Protein AF-A0A523XH23-F1 (afdb_monomer)

pLDDT: mean 79.71, std 14.21, range [44.44, 96.88]

Mean predicted aligned error: 10.22 Å

Sequence (113 aa):
MSKFTDFFKNAFGTETKESELYSEDDISPERKAELIGKFAQEIVDRRLSVPAILFLETVKPLSFLGSQAMIFFEPIVQSIFAFKTYKEIYLLLEKRESIEYLLQEIEKREQKL

Solvent-accessible surface area (backbone atoms only — not comparable to full-atom values): 6610 Å² total; per-residue (Å²): 137,58,69,63,58,53,45,50,48,64,76,69,46,66,95,54,92,67,89,70,72,84,52,50,84,68,50,53,73,69,55,51,52,52,52,40,51,53,51,24,47,54,35,48,78,68,71,36,50,68,66,49,49,56,48,50,66,68,47,60,85,54,96,73,36,24,67,59,53,43,65,73,42,36,77,59,48,66,72,76,42,58,78,80,48,50,58,56,52,33,37,36,48,59,36,60,68,48,44,52,49,34,49,52,49,31,52,60,52,58,77,72,110

Radius of gyration: 16.78 Å; Cα contacts (8 Å, |Δi|>4): 76; chains: 1; bounding box: 35×38×47 Å

Foldseek 3Di:
DVVVVVCCCVVVVPPDPLPQCDALVSADPVRLCVLLLQLLVLCVVVVNLVVLLVVLVVQLVDQDFLVVVCVVCVVSCVVRDDPSCSSNSSRLRNDSVSSVVSNVSNVVVNVVD

Secondary structure (DSSP, 8-state):
--HHHHHHHHHH---SS-TT--SGGGS-HHHHHHHHHHHHHHHHHTT-HHHHHHHHHHHTT-S-HHHHHHHHHHHHHHHHS-HHHHHHHHHHTTSHHHHHHHHHHHHHHHTT-

Structure (mmCIF, N/CA/C/O backbone):
data_AF-A0A523XH23-F1
#
_entry.id   AF-A0A523XH23-F1
#
loop_
_atom_site.group_PDB
_atom_site.id
_atom_site.type_symbol
_atom_site.label_atom_id
_atom_site.label_alt_id
_atom_site.label_comp_id
_atom_site.label_asym_id
_atom_site.label_entity_id
_atom_site.label_seq_id
_atom_site.pdbx_PDB_ins_code
_atom_site.Cartn_x
_atom_site.Cartn_y
_atom_site.Cartn_z
_atom_site.occupancy
_atom_site.B_iso_or_equiv
_atom_site.auth_seq_id
_atom_site.auth_comp_id
_atom_site.auth_asym_id
_atom_site.auth_atom_id
_atom_site.pdbx_PDB_model_num
ATOM 1 N N . MET A 1 1 ? 19.680 -28.671 -35.695 1.00 54.34 1 MET A N 1
ATOM 2 C CA . MET A 1 1 ? 19.769 -28.230 -34.285 1.00 54.34 1 MET A CA 1
ATOM 3 C C . MET A 1 1 ? 19.186 -26.817 -34.071 1.00 54.34 1 MET A C 1
ATOM 5 O O . MET A 1 1 ? 19.683 -26.110 -33.217 1.00 54.34 1 MET A O 1
ATOM 9 N N . SER A 1 2 ? 18.126 -26.398 -34.794 1.00 62.09 2 SER A N 1
ATOM 10 C CA . SER A 1 2 ? 17.528 -25.041 -34.648 1.00 62.09 2 SER A CA 1
ATOM 11 C C . SER A 1 2 ? 16.272 -25.008 -33.770 1.00 62.09 2 SER A C 1
ATOM 13 O O . SER A 1 2 ? 16.028 -24.041 -33.064 1.00 62.09 2 SER A O 1
ATOM 15 N N . LYS A 1 3 ? 15.493 -26.101 -33.739 1.00 61.47 3 LYS A N 1
ATOM 16 C CA . LYS A 1 3 ? 14.184 -26.125 -33.062 1.00 61.47 3 LYS A CA 1
ATOM 17 C C . LYS A 1 3 ? 14.256 -25.893 -31.549 1.00 61.47 3 LYS A C 1
ATOM 19 O O . LYS A 1 3 ? 13.302 -25.385 -30.980 1.00 61.47 3 LYS A O 1
ATOM 24 N N . PHE A 1 4 ? 15.362 -26.266 -30.903 1.00 67.12 4 PHE A N 1
ATOM 25 C CA . PHE A 1 4 ? 15.536 -26.103 -29.457 1.00 67.12 4 PHE A CA 1
ATOM 26 C C . PHE A 1 4 ? 15.832 -24.646 -29.080 1.00 67.12 4 PHE A C 1
ATOM 28 O O . PHE A 1 4 ? 15.224 -24.120 -28.157 1.00 67.12 4 PHE A O 1
ATOM 35 N N . THR A 1 5 ? 16.695 -23.964 -29.836 1.00 65.12 5 THR A N 1
ATOM 36 C CA . THR A 1 5 ? 16.948 -22.525 -29.672 1.00 65.12 5 THR A CA 1
ATOM 37 C C . THR A 1 5 ? 15.727 -21.688 -30.034 1.00 65.12 5 THR A C 1
ATOM 39 O O . THR A 1 5 ? 15.430 -20.740 -29.318 1.00 65.12 5 THR A O 1
ATOM 42 N N . ASP A 1 6 ? 14.971 -22.074 -31.066 1.00 61.25 6 ASP A N 1
ATOM 43 C CA . ASP A 1 6 ? 13.713 -21.404 -31.420 1.00 61.25 6 ASP A CA 1
ATOM 44 C C . ASP A 1 6 ? 12.640 -21.623 -30.343 1.00 61.25 6 ASP A C 1
ATOM 46 O O . ASP A 1 6 ? 11.911 -20.701 -29.990 1.00 61.25 6 ASP A O 1
ATOM 50 N N . PHE A 1 7 ? 12.572 -22.821 -29.754 1.00 66.25 7 PHE A N 1
ATOM 51 C CA . PHE A 1 7 ? 11.684 -23.107 -28.629 1.00 66.25 7 PHE A CA 1
ATOM 52 C C . PHE A 1 7 ? 12.053 -22.286 -27.392 1.00 66.25 7 PHE A C 1
ATOM 54 O O . PHE A 1 7 ? 11.175 -21.656 -26.824 1.00 66.25 7 PHE A O 1
ATOM 61 N N . PHE A 1 8 ? 13.330 -22.218 -27.003 1.00 66.19 8 PHE A N 1
ATOM 62 C CA . PHE A 1 8 ? 13.759 -21.395 -25.865 1.00 66.19 8 PHE A CA 1
ATOM 63 C C . PHE A 1 8 ? 13.557 -19.902 -26.121 1.00 66.19 8 PHE A C 1
ATOM 65 O O . PHE A 1 8 ? 13.088 -19.192 -25.238 1.00 66.19 8 PHE A O 1
ATOM 72 N N . LYS A 1 9 ? 13.831 -19.425 -27.337 1.00 59.41 9 LYS A N 1
ATOM 73 C CA . LYS A 1 9 ? 13.587 -18.033 -27.717 1.00 59.41 9 LYS A CA 1
ATOM 74 C C . LYS A 1 9 ? 12.095 -17.687 -27.739 1.00 59.41 9 LYS A C 1
ATOM 76 O O . LYS A 1 9 ? 11.769 -16.557 -27.440 1.00 59.41 9 LYS A O 1
ATOM 81 N N . ASN A 1 10 ? 11.194 -18.627 -28.024 1.00 63.97 10 ASN A N 1
ATOM 82 C CA . ASN A 1 10 ? 9.744 -18.383 -27.976 1.00 63.97 10 ASN A CA 1
ATOM 83 C C . ASN A 1 10 ? 9.116 -18.680 -26.597 1.00 63.97 10 ASN A C 1
ATOM 85 O O . ASN A 1 10 ? 8.084 -18.111 -26.263 1.00 63.97 10 ASN A O 1
ATOM 89 N N . ALA A 1 11 ? 9.717 -19.566 -25.796 1.00 62.34 11 ALA A N 1
ATOM 90 C CA . ALA A 1 11 ? 9.245 -19.944 -24.459 1.00 62.34 11 ALA A CA 1
ATOM 91 C C . ALA A 1 11 ? 9.777 -19.019 -23.350 1.00 62.34 11 ALA A C 1
ATOM 93 O O . ALA A 1 11 ? 9.152 -18.913 -22.299 1.00 62.34 11 ALA A O 1
ATOM 94 N N . PHE A 1 12 ? 10.909 -18.346 -23.590 1.00 64.75 12 PHE A N 1
ATOM 95 C CA . PHE A 1 12 ? 11.514 -17.348 -22.697 1.00 64.75 12 PHE A CA 1
ATOM 96 C C . PHE A 1 12 ? 11.702 -15.971 -23.349 1.00 64.75 12 PHE A C 1
ATOM 98 O O . PHE A 1 12 ? 12.023 -15.015 -22.651 1.00 64.75 12 PHE A O 1
ATOM 105 N N . GLY A 1 13 ? 11.511 -15.835 -24.665 1.00 54.22 13 GLY A N 1
ATOM 106 C CA . GLY A 1 13 ? 11.402 -14.530 -25.315 1.00 54.22 13 GLY A CA 1
ATOM 107 C C . GLY A 1 13 ? 9.987 -14.022 -25.167 1.00 54.22 13 GLY A C 1
ATOM 108 O O . GLY A 1 13 ? 9.156 -14.112 -26.067 1.00 54.22 13 GLY A O 1
ATOM 109 N N . THR A 1 14 ? 9.723 -13.479 -23.993 1.00 44.44 14 THR A N 1
ATOM 110 C CA . THR A 1 14 ? 8.673 -12.501 -23.835 1.00 44.44 14 THR A CA 1
ATOM 111 C C . THR A 1 14 ? 9.046 -11.285 -24.687 1.00 44.44 14 THR A C 1
ATOM 113 O O . THR A 1 14 ? 9.919 -10.501 -24.327 1.00 44.44 14 THR A O 1
ATOM 116 N N . GLU A 1 15 ? 8.336 -11.049 -25.792 1.00 52.41 15 GLU A N 1
ATOM 117 C CA . GLU A 1 15 ? 8.135 -9.682 -26.305 1.00 52.41 15 GLU A CA 1
ATOM 118 C C . GLU A 1 15 ? 7.231 -8.896 -25.339 1.00 52.41 15 GLU A C 1
ATOM 120 O O . GLU A 1 15 ? 6.236 -8.270 -25.703 1.00 52.41 15 GLU A O 1
ATOM 125 N N . THR A 1 16 ? 7.543 -8.966 -24.053 1.00 44.94 16 THR A N 1
ATOM 126 C CA . THR A 1 16 ? 6.851 -8.227 -23.025 1.00 44.94 16 THR A CA 1
ATOM 127 C C . THR A 1 16 ? 7.777 -7.088 -22.673 1.00 44.94 16 THR A C 1
ATOM 129 O O . THR A 1 16 ? 8.946 -7.312 -22.385 1.00 44.94 16 THR A O 1
ATOM 132 N N . LYS A 1 17 ? 7.241 -5.871 -22.702 1.00 49.09 17 LYS A N 1
ATOM 133 C CA . LYS A 1 17 ? 7.774 -4.633 -22.115 1.00 49.09 17 LYS A CA 1
ATOM 134 C C . LYS A 1 17 ? 8.187 -4.801 -20.632 1.00 49.09 17 LYS A C 1
ATOM 136 O O . LYS A 1 17 ? 7.595 -4.200 -19.746 1.00 49.09 17 LYS A O 1
ATOM 141 N N . GLU A 1 18 ? 9.103 -5.708 -20.325 1.00 49.88 18 GLU A N 1
ATOM 142 C CA . GLU A 1 18 ? 9.716 -5.945 -19.013 1.00 49.88 18 GLU A CA 1
ATOM 143 C C . GLU A 1 18 ? 11.051 -5.195 -18.912 1.00 49.88 18 GLU A C 1
ATOM 145 O O . GLU A 1 18 ? 11.519 -4.909 -17.808 1.00 49.88 18 GLU A O 1
ATOM 150 N N . SER A 1 19 ? 11.624 -4.820 -20.062 1.00 50.06 19 SER A N 1
ATOM 151 C CA . SER A 1 19 ? 12.921 -4.159 -20.200 1.00 50.06 19 SER A CA 1
ATOM 152 C C . SER A 1 19 ? 12.909 -2.642 -19.989 1.00 50.06 19 SER A C 1
ATOM 154 O O . SER A 1 19 ? 13.951 -2.033 -20.169 1.00 50.06 19 SER A O 1
ATOM 156 N N . GLU A 1 20 ? 11.779 -2.014 -19.650 1.00 59.25 20 GLU A N 1
ATOM 157 C CA . GLU A 1 20 ? 11.684 -0.541 -19.543 1.00 59.25 20 GLU A CA 1
ATOM 158 C C . GLU A 1 20 ? 11.463 -0.023 -18.115 1.00 59.25 20 GLU A C 1
ATOM 160 O O . GLU A 1 20 ? 11.574 1.172 -17.891 1.00 59.25 20 GLU A O 1
ATOM 165 N N . LEU A 1 21 ? 11.178 -0.895 -17.140 1.00 68.75 21 LEU A N 1
ATOM 166 C CA . LEU A 1 21 ? 10.914 -0.473 -15.761 1.00 68.75 21 LEU A CA 1
ATOM 167 C C . LEU A 1 21 ? 12.208 -0.510 -14.934 1.00 68.75 21 LEU A C 1
ATOM 169 O O . LEU A 1 21 ? 12.655 -1.592 -14.538 1.00 68.75 21 LEU A O 1
ATOM 173 N N . TYR A 1 22 ? 12.818 0.645 -14.690 1.00 69.44 22 TYR A N 1
ATOM 174 C CA . TYR A 1 22 ? 14.071 0.799 -13.945 1.00 69.44 22 TYR A CA 1
ATOM 175 C C . TYR A 1 22 ? 13.888 1.577 -12.643 1.00 69.44 22 TYR A C 1
ATOM 177 O O . TYR A 1 22 ? 14.632 1.338 -11.692 1.00 69.44 22 TYR A O 1
ATOM 185 N N . SER A 1 23 ? 12.899 2.465 -12.579 1.00 77.38 23 SER A N 1
ATOM 186 C CA . SER A 1 23 ? 12.545 3.215 -11.381 1.00 77.38 23 SER A CA 1
ATOM 187 C C . SER A 1 23 ? 11.030 3.376 -11.242 1.00 77.38 23 SER A C 1
ATOM 189 O O . SER A 1 23 ? 10.242 3.062 -12.132 1.00 77.38 23 SER A O 1
ATOM 191 N N . GLU A 1 24 ? 10.607 3.871 -10.085 1.00 82.81 24 GLU A N 1
ATOM 192 C CA . GLU A 1 24 ? 9.212 4.226 -9.819 1.00 82.81 24 GLU A CA 1
ATOM 193 C C . GLU A 1 24 ? 8.685 5.333 -10.753 1.00 82.81 24 GLU A C 1
ATOM 195 O O . GLU A 1 24 ? 7.486 5.381 -11.033 1.00 82.81 24 GLU A O 1
ATOM 200 N N . ASP A 1 25 ? 9.571 6.174 -11.293 1.00 84.19 25 ASP A N 1
ATOM 201 C CA . ASP A 1 25 ? 9.227 7.253 -12.226 1.00 84.19 25 ASP A CA 1
ATOM 202 C C . ASP A 1 25 ? 8.739 6.717 -13.586 1.00 84.19 25 ASP A C 1
ATOM 204 O O . ASP A 1 25 ? 8.003 7.405 -14.293 1.00 84.19 25 ASP A O 1
ATOM 208 N N . ASP A 1 26 ? 9.075 5.465 -13.918 1.00 86.44 26 ASP A N 1
ATOM 209 C CA . ASP A 1 26 ? 8.631 4.786 -15.142 1.00 86.44 26 ASP A CA 1
ATOM 210 C C . ASP A 1 26 ? 7.172 4.284 -15.049 1.00 86.44 26 ASP A C 1
ATOM 212 O O . ASP A 1 26 ? 6.591 3.825 -16.036 1.00 86.44 26 ASP A O 1
ATOM 216 N N . ILE A 1 27 ? 6.556 4.354 -13.862 1.00 87.25 27 ILE A N 1
ATOM 217 C CA . ILE A 1 27 ? 5.168 3.942 -13.623 1.00 87.25 27 ILE A CA 1
ATOM 218 C C . ILE A 1 27 ? 4.253 5.161 -13.809 1.00 87.25 27 ILE A C 1
ATOM 220 O O . ILE A 1 27 ? 4.459 6.205 -13.194 1.00 87.25 27 ILE A O 1
ATOM 224 N N . SER A 1 28 ? 3.197 5.051 -14.623 1.00 90.94 28 SER A N 1
ATOM 225 C CA . SER A 1 28 ? 2.257 6.171 -14.791 1.00 90.94 28 SER A CA 1
ATOM 226 C C . SER A 1 28 ? 1.510 6.477 -13.480 1.00 90.94 28 SER A C 1
ATOM 228 O O . SER A 1 28 ? 1.212 5.543 -12.729 1.00 90.94 28 SER A O 1
ATOM 230 N N . PRO A 1 29 ? 1.145 7.740 -13.188 1.00 91.69 29 PRO A N 1
ATOM 231 C CA . PRO A 1 29 ? 0.419 8.096 -11.964 1.00 91.69 29 PRO A CA 1
ATOM 232 C C . PRO A 1 29 ? -0.865 7.283 -11.742 1.00 91.69 29 PRO A C 1
ATOM 234 O O . PRO A 1 29 ? -1.160 6.867 -10.622 1.00 91.69 29 PRO A O 1
ATOM 237 N N . GLU A 1 30 ? -1.605 6.997 -12.814 1.00 92.50 30 GLU A N 1
ATOM 238 C CA . GLU A 1 30 ? -2.829 6.192 -12.775 1.00 92.50 30 GLU A CA 1
ATOM 239 C C . GLU A 1 30 ? -2.518 4.753 -12.363 1.00 92.50 30 GLU A C 1
ATOM 241 O O . GLU A 1 30 ? -3.228 4.169 -11.543 1.00 92.50 30 GLU A O 1
ATOM 246 N N . ARG A 1 31 ? -1.421 4.193 -12.890 1.00 91.00 31 ARG A N 1
ATOM 247 C CA . ARG A 1 31 ? -0.957 2.852 -12.541 1.00 91.00 31 ARG A CA 1
ATOM 248 C C . ARG A 1 31 ? -0.467 2.789 -11.094 1.00 91.00 31 ARG A C 1
ATOM 250 O O . ARG A 1 31 ? -0.801 1.832 -10.401 1.00 91.00 31 ARG A O 1
ATOM 257 N N . LYS A 1 32 ? 0.247 3.812 -10.607 1.00 92.25 32 LYS A N 1
ATOM 258 C CA . LYS A 1 32 ? 0.649 3.920 -9.190 1.00 92.25 32 LYS A CA 1
ATOM 259 C C . LYS A 1 32 ? -0.572 3.878 -8.271 1.00 92.25 32 LYS A C 1
ATOM 261 O O . LYS A 1 32 ? -0.622 3.062 -7.352 1.00 92.25 32 LYS A O 1
ATOM 266 N N . ALA A 1 33 ? -1.577 4.706 -8.562 1.00 93.69 33 ALA A N 1
ATOM 267 C CA . ALA A 1 33 ? -2.821 4.766 -7.798 1.00 93.69 33 ALA A CA 1
ATOM 268 C C . ALA A 1 33 ? -3.600 3.441 -7.833 1.00 93.69 33 ALA A C 1
ATOM 270 O O . ALA A 1 33 ? -4.105 2.992 -6.804 1.00 93.69 33 ALA A O 1
ATOM 271 N N . GLU A 1 34 ? -3.668 2.782 -8.994 1.00 92.75 34 GLU A N 1
ATOM 272 C CA . GLU A 1 34 ? -4.300 1.466 -9.134 1.00 92.75 34 GLU A CA 1
ATOM 273 C C . GLU A 1 34 ? -3.614 0.410 -8.253 1.00 92.75 34 GLU A C 1
ATOM 275 O O . GLU A 1 34 ? -4.284 -0.324 -7.522 1.00 92.75 34 GLU A O 1
ATOM 280 N N . LEU A 1 35 ? -2.283 0.337 -8.318 1.00 91.12 35 LEU A N 1
ATOM 281 C CA . LEU A 1 35 ? -1.478 -0.640 -7.587 1.00 91.12 35 LEU A CA 1
ATOM 282 C C . LEU A 1 35 ? -1.567 -0.437 -6.076 1.00 91.12 35 LEU A C 1
ATOM 284 O O . LEU A 1 35 ? -1.864 -1.385 -5.349 1.00 91.12 35 LEU A O 1
ATOM 288 N N . ILE A 1 36 ? -1.379 0.800 -5.616 1.00 93.31 36 ILE A N 1
ATOM 289 C CA . ILE A 1 36 ? -1.476 1.158 -4.199 1.00 93.31 36 ILE A CA 1
ATOM 290 C C . ILE A 1 36 ? -2.893 0.915 -3.680 1.00 93.31 36 ILE A C 1
ATOM 292 O O . ILE A 1 36 ? -3.063 0.315 -2.621 1.00 93.31 36 ILE A O 1
ATOM 296 N N . GLY A 1 37 ? -3.918 1.296 -4.445 1.00 94.00 37 GLY A N 1
ATOM 297 C CA . GLY A 1 37 ? -5.309 1.081 -4.061 1.00 94.00 37 GLY A CA 1
ATOM 298 C C . GLY A 1 37 ? -5.666 -0.400 -3.914 1.00 94.00 37 GLY A C 1
ATOM 299 O O . GLY A 1 37 ? -6.321 -0.775 -2.941 1.00 94.00 37 GLY A O 1
ATOM 300 N N . LYS A 1 38 ? -5.218 -1.252 -4.847 1.00 91.31 38 LYS A N 1
ATOM 301 C CA . LYS A 1 38 ? -5.393 -2.712 -4.754 1.00 91.31 38 LYS A CA 1
ATOM 302 C C . LYS A 1 38 ? -4.651 -3.293 -3.557 1.00 91.31 38 LYS A C 1
ATOM 304 O O . LYS A 1 38 ? -5.205 -4.115 -2.836 1.00 91.31 38 LYS A O 1
ATOM 309 N N . PHE A 1 39 ? -3.421 -2.846 -3.330 1.00 91.06 39 PHE A N 1
ATOM 310 C CA . PHE A 1 39 ? -2.611 -3.351 -2.232 1.00 91.06 39 PHE A CA 1
ATOM 311 C C . PHE A 1 39 ? -3.198 -2.971 -0.864 1.00 91.06 39 PHE A C 1
ATOM 313 O O . PHE A 1 39 ? -3.350 -3.833 0.001 1.00 91.06 39 PHE A O 1
ATOM 320 N N . ALA A 1 40 ? -3.623 -1.717 -0.695 1.00 94.19 40 ALA A N 1
ATOM 321 C CA . ALA A 1 40 ? -4.303 -1.252 0.510 1.00 94.19 40 ALA A CA 1
ATOM 322 C C . ALA A 1 40 ? -5.602 -2.026 0.780 1.00 94.19 40 ALA A C 1
ATOM 324 O O . ALA A 1 40 ? -5.854 -2.420 1.917 1.00 94.19 40 ALA A O 1
ATOM 325 N N . GLN A 1 41 ? -6.409 -2.277 -0.258 1.00 93.25 41 GLN A N 1
ATOM 326 C CA . GLN A 1 41 ? -7.648 -3.050 -0.127 1.00 93.25 41 GLN A CA 1
ATOM 327 C C . GLN A 1 41 ? -7.386 -4.445 0.444 1.00 93.25 41 GLN A C 1
ATOM 329 O O . GLN A 1 41 ? -8.062 -4.871 1.371 1.00 93.25 41 GLN A O 1
ATOM 334 N N . GLU A 1 42 ? -6.367 -5.129 -0.061 1.00 91.19 42 GLU A N 1
ATOM 335 C CA . GLU A 1 42 ? -6.051 -6.494 0.354 1.00 91.19 42 GLU A CA 1
ATOM 336 C C . GLU A 1 42 ? -5.499 -6.579 1.774 1.00 91.19 42 GLU A C 1
ATOM 338 O O . GLU A 1 42 ? -5.794 -7.528 2.500 1.00 91.19 42 GLU A O 1
ATOM 343 N N . ILE A 1 43 ? -4.737 -5.572 2.206 1.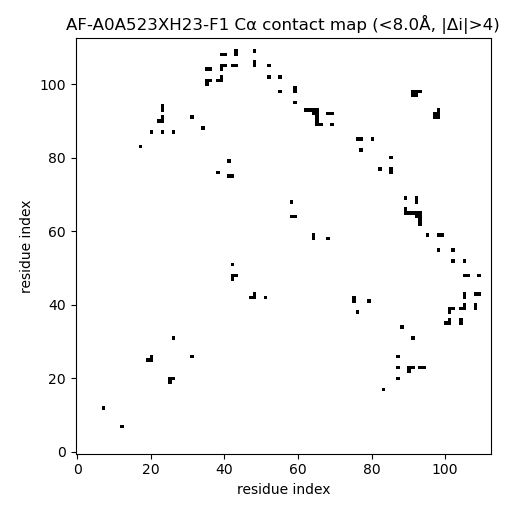00 92.81 43 ILE A N 1
ATOM 344 C CA . ILE A 1 43 ? -4.314 -5.446 3.606 1.00 92.81 43 ILE A CA 1
ATOM 345 C C . ILE A 1 43 ? -5.543 -5.343 4.521 1.00 92.81 43 ILE A C 1
ATOM 347 O O . ILE A 1 43 ? -5.623 -6.048 5.532 1.00 92.81 43 ILE A O 1
ATOM 351 N N . VAL A 1 44 ? -6.506 -4.500 4.147 1.00 94.75 44 VAL A N 1
ATOM 352 C CA . VAL A 1 44 ? -7.733 -4.252 4.915 1.00 94.75 44 VAL A CA 1
ATOM 353 C C . VAL A 1 44 ? -8.642 -5.486 4.938 1.00 94.75 44 VAL A C 1
ATOM 355 O O . VAL A 1 44 ? -9.058 -5.924 6.013 1.00 94.75 44 VAL A O 1
ATOM 358 N N . ASP A 1 45 ? -8.878 -6.120 3.787 1.00 92.75 45 ASP A N 1
ATOM 359 C CA . ASP A 1 45 ? -9.719 -7.321 3.669 1.00 92.75 45 ASP A CA 1
ATOM 360 C C . ASP A 1 45 ? -9.186 -8.487 4.511 1.00 92.75 45 ASP A C 1
ATOM 362 O O . ASP A 1 45 ? -9.952 -9.280 5.065 1.00 92.75 45 ASP A O 1
ATOM 366 N N . ARG A 1 46 ? -7.861 -8.558 4.676 1.00 91.06 46 ARG A N 1
ATOM 367 C CA . ARG A 1 46 ? -7.173 -9.570 5.491 1.00 91.06 46 ARG A CA 1
ATOM 368 C C . ARG A 1 46 ? -7.064 -9.199 6.967 1.00 91.06 46 ARG A C 1
ATOM 370 O O . ARG A 1 46 ? -6.496 -9.976 7.731 1.00 91.06 46 ARG A O 1
ATOM 377 N N . ARG A 1 47 ? -7.601 -8.045 7.383 1.00 94.00 47 ARG A N 1
ATOM 378 C CA . ARG A 1 47 ? -7.500 -7.508 8.753 1.00 94.00 47 ARG A CA 1
ATOM 379 C C . ARG A 1 47 ? -6.049 -7.295 9.203 1.00 94.00 47 ARG A C 1
ATOM 381 O O . ARG A 1 47 ? -5.715 -7.486 10.370 1.00 94.00 47 ARG A O 1
ATOM 388 N N . LEU A 1 48 ? -5.182 -6.892 8.272 1.00 94.00 48 LEU A N 1
ATOM 389 C CA . LEU A 1 48 ? -3.754 -6.652 8.505 1.00 94.00 48 LEU A CA 1
ATOM 390 C C . LEU A 1 48 ? -3.398 -5.161 8.614 1.00 94.00 48 LEU A C 1
ATOM 392 O O . LEU A 1 48 ? -2.217 -4.827 8.672 1.00 94.00 48 LEU A O 1
ATOM 396 N N . SER A 1 49 ? -4.383 -4.265 8.684 1.00 95.56 49 SER A N 1
ATOM 397 C CA . SER A 1 49 ? -4.180 -2.809 8.715 1.00 95.56 49 SER A CA 1
ATOM 398 C C . SER A 1 49 ? -3.242 -2.366 9.842 1.00 95.56 49 SER A C 1
ATOM 400 O O . SER A 1 49 ? -2.261 -1.674 9.591 1.00 95.56 49 SER A O 1
ATOM 402 N N . VAL A 1 50 ? -3.475 -2.831 11.075 1.00 95.19 50 VAL A N 1
ATOM 403 C CA . VAL A 1 50 ? -2.650 -2.479 12.248 1.00 95.19 50 VAL A CA 1
ATOM 404 C C . VAL A 1 50 ? -1.182 -2.913 12.098 1.00 95.19 50 VAL A C 1
ATOM 406 O O . VAL A 1 50 ? -0.305 -2.052 12.204 1.00 95.19 50 VAL A O 1
ATOM 409 N N . PRO A 1 51 ? -0.861 -4.201 11.846 1.00 93.81 51 PRO A N 1
ATOM 410 C CA . PRO A 1 51 ? 0.532 -4.607 11.670 1.00 93.81 51 PRO A CA 1
ATOM 411 C C . PRO A 1 51 ? 1.183 -3.987 10.424 1.00 93.81 51 PRO A C 1
ATOM 413 O O . PRO A 1 51 ? 2.374 -3.687 10.468 1.00 93.81 51 PRO A O 1
ATOM 416 N N . ALA A 1 52 ? 0.428 -3.746 9.345 1.00 93.00 52 ALA A N 1
ATOM 417 C CA . ALA A 1 52 ? 0.948 -3.087 8.150 1.00 93.00 52 ALA A CA 1
ATOM 418 C C . ALA A 1 52 ? 1.338 -1.629 8.423 1.00 93.00 52 ALA A C 1
ATOM 420 O O . ALA A 1 52 ? 2.450 -1.239 8.088 1.00 93.00 52 ALA A O 1
ATOM 421 N N . ILE A 1 53 ? 0.475 -0.841 9.074 1.00 94.31 53 ILE A N 1
ATOM 422 C CA . ILE A 1 53 ? 0.764 0.562 9.418 1.00 94.31 53 ILE A CA 1
ATOM 423 C C . ILE A 1 53 ? 1.993 0.652 10.326 1.00 94.31 53 ILE A C 1
ATOM 425 O O . ILE A 1 53 ? 2.904 1.430 10.051 1.00 94.31 53 ILE A O 1
ATOM 429 N N . LEU A 1 54 ? 2.060 -0.180 11.372 1.00 92.75 54 LEU A N 1
ATOM 430 C CA . LEU A 1 54 ? 3.204 -0.197 12.287 1.00 92.75 54 LEU A CA 1
ATOM 431 C C . LEU A 1 54 ? 4.517 -0.504 11.550 1.00 92.75 54 LEU A C 1
ATOM 433 O O . LEU A 1 54 ? 5.534 0.159 11.775 1.00 92.75 54 LEU A O 1
ATOM 437 N N . PHE A 1 55 ? 4.495 -1.502 10.663 1.00 89.81 55 PHE A N 1
ATOM 438 C CA . PHE A 1 55 ? 5.644 -1.841 9.831 1.00 89.81 55 PHE A CA 1
ATOM 439 C C . PHE A 1 55 ? 6.026 -0.678 8.907 1.00 89.81 55 PHE A C 1
ATOM 441 O O . PHE A 1 55 ? 7.183 -0.263 8.925 1.00 89.81 55 PHE A O 1
ATOM 448 N N . LEU A 1 56 ? 5.062 -0.118 8.163 1.00 89.25 56 LEU A N 1
ATOM 449 C CA . LEU A 1 56 ? 5.263 0.977 7.206 1.00 89.25 56 LEU A CA 1
ATOM 450 C C . LEU A 1 56 ? 5.851 2.234 7.865 1.00 89.25 56 LEU A C 1
ATOM 452 O O . LEU A 1 56 ? 6.805 2.799 7.334 1.00 89.25 56 LEU A O 1
ATOM 456 N N . GLU A 1 57 ? 5.374 2.626 9.048 1.00 89.06 57 GLU A N 1
ATOM 457 C CA . GLU A 1 57 ? 5.956 3.745 9.808 1.00 89.06 57 GLU A CA 1
ATOM 458 C C . GLU A 1 57 ? 7.385 3.460 10.286 1.00 89.06 57 GLU A C 1
ATOM 460 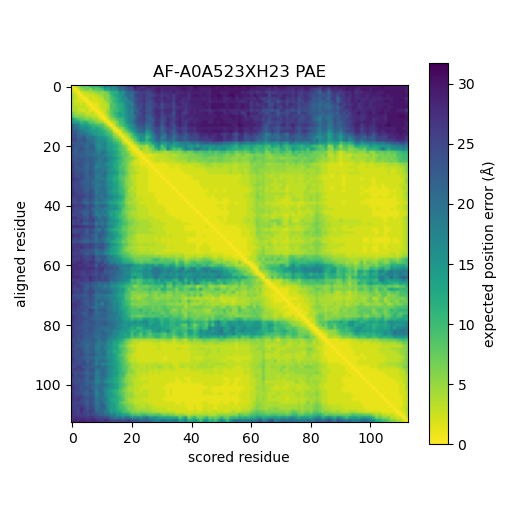O O . GLU A 1 57 ? 8.238 4.349 10.291 1.00 89.06 57 GLU A O 1
ATOM 465 N N . THR A 1 58 ? 7.682 2.205 10.639 1.00 84.44 58 THR A N 1
ATOM 466 C CA . THR A 1 58 ? 9.036 1.796 11.044 1.00 84.44 58 THR A CA 1
ATOM 467 C C . THR A 1 58 ? 10.005 1.827 9.868 1.00 84.44 58 THR A C 1
ATOM 469 O O . THR A 1 58 ? 11.174 2.178 10.037 1.00 84.44 58 THR A O 1
ATOM 472 N N . VAL A 1 59 ? 9.536 1.463 8.671 1.00 78.62 59 VAL A N 1
ATOM 473 C CA . VAL A 1 59 ? 10.387 1.420 7.484 1.00 78.62 59 VAL A CA 1
ATOM 474 C C . VAL A 1 59 ? 10.604 2.799 6.870 1.00 78.62 59 VAL A C 1
ATOM 476 O O . VAL A 1 59 ? 11.729 3.093 6.492 1.00 78.62 59 VAL A O 1
ATOM 479 N N . LYS A 1 60 ? 9.610 3.692 6.884 1.00 73.75 60 LYS A N 1
ATOM 480 C CA . LYS A 1 60 ? 9.629 5.060 6.318 1.00 73.75 60 LYS A CA 1
ATOM 481 C C . LYS A 1 60 ? 10.945 5.875 6.431 1.00 73.75 60 LYS A C 1
ATOM 483 O O . LYS A 1 60 ? 11.247 6.584 5.470 1.00 73.75 60 LYS A O 1
ATOM 488 N N . PRO A 1 61 ? 11.736 5.843 7.529 1.00 71.00 61 PRO A N 1
ATOM 489 C CA . PRO A 1 61 ? 13.004 6.580 7.628 1.00 71.00 61 PRO A CA 1
ATOM 490 C C . PRO A 1 61 ? 14.239 5.898 7.001 1.00 71.00 61 PRO A C 1
ATOM 492 O O . PRO A 1 61 ? 15.311 6.503 7.003 1.00 71.00 61 PRO A O 1
ATOM 495 N N . LEU A 1 62 ? 14.150 4.660 6.508 1.00 66.00 62 LEU A N 1
ATOM 496 C CA . LEU A 1 62 ? 15.318 3.896 6.050 1.00 66.00 62 LEU A CA 1
ATOM 497 C C . LEU A 1 62 ? 15.522 4.003 4.530 1.00 66.00 62 LEU A C 1
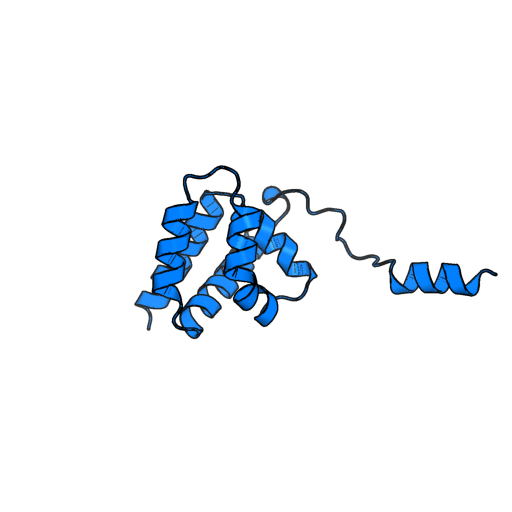ATOM 499 O O . LEU A 1 62 ? 14.578 4.038 3.752 1.00 66.00 62 LEU A O 1
ATOM 503 N N . SER A 1 63 ? 16.777 3.995 4.083 1.00 59.72 63 SER A N 1
ATOM 504 C CA . SER A 1 63 ? 17.131 4.208 2.669 1.00 59.72 63 SER A CA 1
ATOM 505 C C . SER A 1 63 ? 17.085 2.947 1.785 1.00 59.72 63 SER A C 1
ATOM 507 O O . SER A 1 63 ? 17.412 3.037 0.606 1.00 59.72 63 SER A O 1
ATOM 509 N N . PHE A 1 64 ? 16.746 1.764 2.324 1.00 63.31 64 PHE A N 1
ATOM 510 C CA . PHE A 1 64 ? 16.909 0.465 1.634 1.00 63.31 64 PHE A CA 1
ATOM 511 C C . PHE A 1 64 ? 15.679 -0.458 1.757 1.00 63.31 64 PHE A C 1
ATOM 513 O O . PHE A 1 64 ? 15.778 -1.634 2.111 1.00 63.31 64 PHE A O 1
ATOM 520 N N . LEU A 1 65 ? 14.490 0.099 1.527 1.00 65.25 65 LEU A N 1
ATOM 521 C CA . LEU A 1 65 ? 13.227 -0.506 1.966 1.00 65.25 65 LEU A CA 1
ATOM 522 C C . LEU A 1 65 ? 12.559 -1.460 0.997 1.00 65.25 65 LEU A C 1
ATOM 524 O O . LEU A 1 65 ? 11.854 -2.353 1.463 1.00 65.25 65 LEU A O 1
ATOM 528 N N . GLY A 1 66 ? 12.801 -1.323 -0.308 1.00 65.69 66 GLY A N 1
ATOM 529 C CA . GLY A 1 66 ? 12.130 -2.153 -1.309 1.00 65.69 66 GLY A CA 1
ATOM 530 C C . GLY A 1 66 ? 12.307 -3.644 -1.018 1.00 65.69 66 GLY A C 1
ATOM 531 O O . GLY A 1 66 ? 11.337 -4.391 -0.961 1.00 65.69 66 GLY A O 1
ATOM 532 N N . SER A 1 67 ? 13.535 -4.081 -0.718 1.00 71.25 67 SER A N 1
ATOM 533 C CA . SER A 1 67 ? 13.826 -5.503 -0.481 1.00 71.25 67 SER A CA 1
ATOM 534 C C . SER A 1 67 ? 13.185 -6.064 0.796 1.00 71.25 67 SER A C 1
ATOM 536 O O . SER A 1 67 ? 12.602 -7.143 0.758 1.00 71.25 67 SER A O 1
ATOM 538 N N . GLN A 1 68 ? 13.255 -5.342 1.919 1.00 76.50 68 GLN A N 1
ATOM 539 C CA . GLN A 1 68 ? 12.748 -5.828 3.210 1.00 76.50 68 GLN A CA 1
ATOM 540 C C . GLN A 1 68 ? 11.223 -5.736 3.298 1.00 76.50 68 GLN A C 1
ATOM 542 O O . GLN A 1 68 ? 10.577 -6.648 3.814 1.00 76.50 68 GLN A O 1
ATOM 547 N N . ALA A 1 69 ? 10.638 -4.667 2.749 1.00 77.62 69 ALA A N 1
ATOM 548 C CA . ALA A 1 69 ? 9.192 -4.524 2.663 1.00 77.62 69 ALA A CA 1
ATOM 549 C C . ALA A 1 69 ? 8.585 -5.595 1.753 1.00 77.62 69 ALA A C 1
ATOM 551 O O . ALA A 1 69 ? 7.570 -6.188 2.113 1.00 77.62 69 ALA A O 1
ATOM 552 N N . MET A 1 70 ? 9.235 -5.913 0.629 1.00 81.81 70 MET A N 1
ATOM 553 C CA . MET A 1 70 ? 8.752 -6.974 -0.252 1.00 81.81 70 MET A CA 1
ATOM 554 C C . MET A 1 70 ? 8.795 -8.356 0.390 1.00 81.81 70 MET A C 1
ATOM 556 O O . MET A 1 70 ? 7.850 -9.103 0.191 1.00 81.81 70 MET A O 1
ATOM 560 N N . ILE A 1 71 ? 9.813 -8.685 1.193 1.00 80.31 71 ILE A N 1
ATOM 561 C CA . ILE A 1 71 ? 9.849 -9.964 1.926 1.00 80.31 71 ILE A CA 1
ATOM 562 C C . ILE A 1 71 ? 8.701 -10.038 2.943 1.00 80.31 71 ILE A C 1
ATOM 564 O O . ILE A 1 71 ? 8.019 -11.054 3.041 1.00 80.31 71 ILE A O 1
ATOM 568 N N . PHE A 1 72 ? 8.447 -8.955 3.685 1.00 83.62 72 PHE A N 1
ATOM 569 C CA . PHE A 1 72 ? 7.353 -8.912 4.659 1.00 83.62 72 PHE A CA 1
ATOM 570 C C . PHE A 1 72 ? 5.976 -9.056 3.992 1.00 83.62 72 PHE A C 1
ATOM 572 O O . PHE A 1 72 ? 5.121 -9.805 4.464 1.00 83.62 72 PHE A O 1
ATOM 579 N N . PHE A 1 73 ? 5.768 -8.353 2.878 1.00 83.88 73 PHE A N 1
ATOM 580 C CA . PHE A 1 73 ? 4.497 -8.332 2.159 1.00 83.88 73 PHE A CA 1
ATOM 581 C C . PHE A 1 73 ? 4.367 -9.404 1.073 1.00 83.88 73 PHE A C 1
ATOM 583 O O . PHE A 1 73 ? 3.320 -9.480 0.430 1.00 83.88 73 PHE A O 1
ATOM 590 N N . GLU A 1 74 ? 5.367 -10.266 0.888 1.00 84.38 74 GLU A N 1
ATOM 591 C CA . GLU A 1 74 ? 5.379 -11.327 -0.122 1.00 84.38 74 GLU A CA 1
ATOM 592 C C . GLU A 1 74 ? 4.103 -12.190 -0.109 1.00 84.38 74 GLU A C 1
ATOM 594 O O . GLU A 1 74 ? 3.506 -12.352 -1.179 1.00 84.38 74 GLU A O 1
ATOM 599 N N . PRO A 1 75 ? 3.588 -12.657 1.053 1.00 80.06 75 PRO A N 1
ATOM 600 C CA . PRO A 1 75 ? 2.372 -13.473 1.093 1.00 80.06 75 PRO A CA 1
ATOM 601 C C . PRO A 1 75 ? 1.130 -12.724 0.604 1.00 80.06 75 PRO A C 1
ATOM 603 O O . PRO A 1 75 ? 0.204 -13.327 0.063 1.00 80.06 75 PRO A O 1
ATOM 606 N N . ILE A 1 76 ? 1.105 -11.402 0.793 1.00 78.81 76 ILE A N 1
ATOM 607 C CA . ILE A 1 76 ? 0.026 -10.544 0.317 1.00 78.81 76 ILE A CA 1
ATOM 608 C C . ILE A 1 76 ? 0.203 -10.356 -1.187 1.00 78.81 76 ILE A C 1
ATOM 610 O O . ILE A 1 76 ? -0.672 -10.758 -1.948 1.00 78.81 76 ILE A O 1
ATOM 614 N N . VAL A 1 77 ? 1.360 -9.860 -1.633 1.00 78.06 77 VAL A N 1
ATOM 615 C CA . VAL A 1 77 ? 1.618 -9.545 -3.044 1.00 78.06 77 VAL A CA 1
ATOM 616 C C . VAL A 1 77 ? 1.422 -10.765 -3.948 1.00 78.06 77 VAL A C 1
ATOM 618 O O . VAL A 1 77 ? 0.717 -10.661 -4.949 1.00 78.06 77 VAL A O 1
ATOM 621 N N . GLN A 1 78 ? 1.964 -11.933 -3.592 1.00 78.00 78 GLN A N 1
ATOM 622 C CA . GLN A 1 78 ? 1.833 -13.154 -4.402 1.00 78.00 78 GLN A C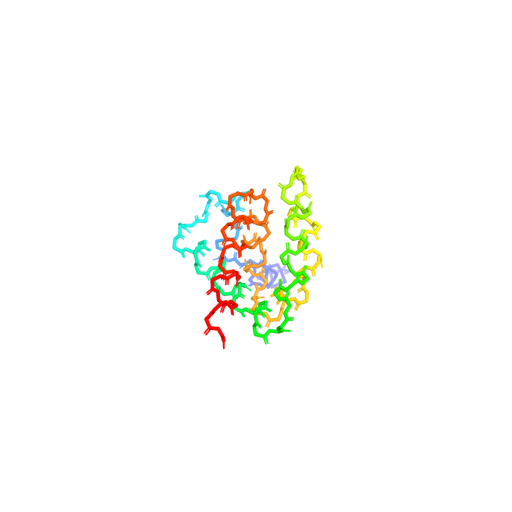A 1
ATOM 623 C C . GLN A 1 78 ? 0.400 -13.685 -4.484 1.00 78.00 78 GLN A C 1
ATOM 625 O O . GLN A 1 78 ? 0.058 -14.389 -5.431 1.00 78.00 78 GLN A O 1
ATOM 630 N N . SER A 1 79 ? -0.453 -13.347 -3.515 1.00 72.50 79 SER A N 1
ATOM 631 C CA . SER A 1 79 ? -1.850 -13.783 -3.521 1.00 72.50 79 SER A CA 1
ATOM 632 C C . SER A 1 79 ? -2.757 -12.944 -4.431 1.00 72.50 79 SER A C 1
ATOM 634 O O . SER A 1 79 ? -3.881 -13.360 -4.699 1.00 72.50 79 SER A O 1
ATOM 636 N N . ILE A 1 80 ? -2.276 -11.793 -4.922 1.00 66.62 80 ILE A N 1
ATOM 637 C CA . ILE A 1 80 ? -3.089 -10.788 -5.634 1.00 66.62 80 ILE A CA 1
ATOM 638 C C . ILE A 1 80 ? -2.487 -10.433 -6.998 1.00 66.62 80 ILE A C 1
ATOM 640 O O . ILE A 1 80 ? -3.202 -10.142 -7.957 1.00 66.62 80 ILE A O 1
ATOM 644 N N . PHE A 1 81 ? -1.158 -10.419 -7.094 1.00 66.00 81 PHE A N 1
ATOM 645 C CA . PHE A 1 81 ? -0.436 -9.854 -8.222 1.00 66.00 81 PHE A CA 1
ATOM 646 C C . PHE A 1 81 ? 0.325 -10.938 -8.989 1.00 66.00 81 PHE A C 1
ATOM 648 O O . PHE A 1 81 ? 1.112 -11.698 -8.427 1.00 66.00 81 PHE A O 1
ATOM 655 N N . ALA A 1 82 ? 0.121 -10.985 -10.309 1.00 63.06 82 ALA A N 1
ATOM 656 C CA . ALA A 1 82 ? 0.956 -11.785 -11.201 1.00 63.06 82 ALA A CA 1
ATOM 657 C C . ALA A 1 82 ? 2.422 -11.313 -11.127 1.00 63.06 82 ALA A C 1
ATOM 659 O O . ALA A 1 82 ? 2.686 -10.147 -10.832 1.00 63.06 82 ALA A O 1
ATOM 660 N N . PHE A 1 83 ? 3.371 -12.192 -11.466 1.00 59.00 83 PHE A N 1
ATOM 661 C CA . PHE A 1 83 ? 4.822 -11.958 -11.350 1.00 59.00 83 PHE A CA 1
ATOM 662 C C . PHE A 1 83 ? 5.286 -10.601 -11.920 1.00 59.00 83 PHE A C 1
ATOM 664 O O . PHE A 1 83 ? 6.152 -9.939 -11.354 1.00 59.00 83 PHE A O 1
ATOM 671 N N . LYS A 1 84 ? 4.646 -10.135 -13.001 1.00 61.56 84 LYS A N 1
ATOM 672 C CA . LYS A 1 84 ? 4.936 -8.850 -13.653 1.00 61.56 84 LYS A CA 1
ATOM 673 C C . LYS A 1 84 ? 4.644 -7.624 -12.774 1.00 61.56 84 LYS A C 1
ATOM 675 O O . LYS A 1 84 ? 5.329 -6.614 -12.887 1.00 61.56 84 LYS A O 1
ATOM 680 N N . THR A 1 85 ? 3.666 -7.714 -11.876 1.00 72.81 85 THR A N 1
ATOM 681 C CA . THR A 1 85 ? 3.270 -6.618 -10.981 1.00 72.81 85 THR A CA 1
ATOM 682 C C . THR A 1 85 ? 4.090 -6.572 -9.691 1.00 72.81 85 THR A C 1
ATOM 684 O O . THR A 1 85 ? 4.193 -5.524 -9.060 1.00 72.81 85 THR A O 1
ATOM 687 N N . TYR A 1 86 ? 4.783 -7.659 -9.348 1.00 77.44 86 TYR A N 1
ATOM 688 C CA . TYR A 1 86 ? 5.704 -7.696 -8.211 1.00 77.44 86 TYR A CA 1
ATOM 689 C C . TYR A 1 86 ? 6.811 -6.633 -8.320 1.00 77.44 86 TYR A C 1
ATOM 691 O O . TYR A 1 86 ? 7.110 -5.944 -7.347 1.00 77.44 86 TYR A O 1
ATOM 699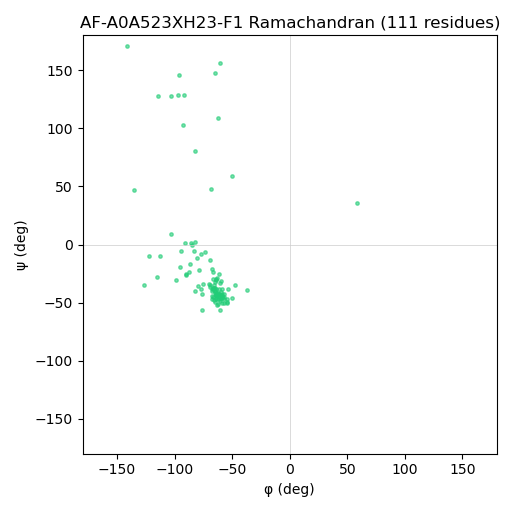 N N . LYS A 1 87 ? 7.387 -6.453 -9.520 1.00 81.69 87 LYS A N 1
ATOM 700 C CA . LYS A 1 87 ? 8.442 -5.454 -9.771 1.00 81.69 87 LYS A CA 1
ATOM 701 C C . LYS A 1 87 ? 7.927 -4.018 -9.632 1.00 81.69 87 LYS A C 1
ATOM 703 O O . LYS A 1 87 ? 8.632 -3.175 -9.091 1.00 81.69 87 LYS A O 1
ATOM 708 N N . GLU A 1 88 ? 6.704 -3.748 -10.085 1.00 86.81 88 GLU A N 1
ATOM 709 C CA . GLU A 1 88 ? 6.076 -2.428 -9.944 1.00 86.81 88 GLU A CA 1
ATOM 710 C C . GLU A 1 88 ? 5.867 -2.084 -8.461 1.00 86.81 88 GLU A C 1
ATOM 712 O O . GLU A 1 88 ? 6.232 -0.996 -8.026 1.00 86.81 88 GLU A O 1
ATOM 717 N N . ILE A 1 89 ? 5.353 -3.031 -7.665 1.00 85.56 89 ILE A N 1
ATOM 718 C CA . ILE A 1 89 ? 5.169 -2.845 -6.217 1.00 85.56 89 ILE A CA 1
ATOM 719 C C . ILE A 1 89 ? 6.517 -2.661 -5.510 1.00 85.56 89 ILE A C 1
ATOM 721 O O . ILE A 1 89 ? 6.641 -1.762 -4.684 1.00 85.56 89 ILE A O 1
ATOM 725 N N . TYR A 1 90 ? 7.536 -3.452 -5.861 1.00 85.50 90 TYR A N 1
ATOM 726 C CA . TYR A 1 90 ? 8.889 -3.294 -5.319 1.00 85.50 90 TYR A CA 1
ATOM 727 C C . TYR A 1 90 ? 9.411 -1.865 -5.518 1.00 85.50 90 TYR A C 1
ATOM 729 O O . TYR A 1 90 ? 9.840 -1.238 -4.553 1.00 85.50 90 TYR A O 1
ATOM 737 N N . LEU A 1 91 ? 9.322 -1.336 -6.745 1.00 87.00 91 LEU A N 1
ATOM 738 C CA . LEU A 1 91 ? 9.789 0.017 -7.064 1.00 87.00 91 LEU A CA 1
ATOM 739 C C . LEU A 1 91 ? 8.968 1.091 -6.342 1.00 87.00 91 LEU A C 1
ATOM 741 O O . LEU A 1 91 ? 9.529 2.075 -5.867 1.00 87.00 91 LEU A O 1
ATOM 745 N N . LEU A 1 92 ? 7.654 0.889 -6.195 1.00 88.19 92 LEU A N 1
ATOM 746 C CA . LEU A 1 92 ? 6.813 1.783 -5.396 1.00 88.19 92 LEU A CA 1
ATOM 747 C C . LEU A 1 92 ? 7.261 1.817 -3.932 1.00 88.19 92 LEU A C 1
ATOM 749 O O . LEU A 1 92 ? 7.358 2.892 -3.352 1.00 88.19 92 LEU A O 1
ATOM 753 N N . LEU A 1 93 ? 7.598 0.672 -3.341 1.00 87.31 93 LEU A N 1
ATOM 754 C CA . LEU A 1 93 ? 8.049 0.596 -1.949 1.00 87.31 93 LEU A CA 1
ATOM 755 C C . LEU A 1 93 ? 9.475 1.132 -1.720 1.00 87.31 93 LEU A C 1
ATOM 757 O O . LEU A 1 93 ? 9.895 1.251 -0.570 1.00 87.31 93 LEU A O 1
ATOM 761 N N . GLU A 1 94 ? 10.227 1.486 -2.767 1.00 84.56 94 GLU A N 1
ATOM 762 C CA . GLU A 1 94 ? 11.509 2.194 -2.624 1.00 84.56 94 GLU A CA 1
ATOM 763 C C . GLU A 1 94 ? 11.338 3.699 -2.370 1.00 84.56 94 GLU A C 1
ATOM 765 O O . GLU A 1 94 ? 12.249 4.337 -1.837 1.00 84.56 94 GLU A O 1
ATOM 770 N N . LYS A 1 95 ? 10.190 4.285 -2.738 1.00 85.56 95 LYS A N 1
ATOM 771 C CA . LYS A 1 95 ? 9.933 5.722 -2.583 1.00 85.56 95 LYS A CA 1
ATOM 772 C C . LYS A 1 95 ? 9.143 6.000 -1.313 1.00 85.56 95 LYS A C 1
ATOM 774 O O . LYS A 1 95 ? 8.066 5.447 -1.087 1.00 85.56 95 LYS A O 1
ATOM 779 N N . ARG A 1 96 ? 9.645 6.930 -0.501 1.00 85.06 96 ARG A N 1
ATOM 780 C CA . ARG A 1 96 ? 8.992 7.352 0.745 1.00 85.06 96 ARG A CA 1
ATOM 781 C C . ARG A 1 96 ? 7.591 7.909 0.489 1.00 85.06 96 ARG A C 1
ATOM 783 O O . ARG A 1 96 ? 6.683 7.657 1.272 1.00 85.06 96 ARG A O 1
ATOM 790 N N . GLU A 1 97 ? 7.420 8.654 -0.593 1.00 88.69 97 GLU A N 1
ATOM 791 C CA . GLU A 1 97 ? 6.155 9.261 -1.004 1.00 88.69 97 GLU A CA 1
ATOM 792 C C . GLU A 1 97 ? 5.102 8.195 -1.332 1.00 88.69 97 GLU A C 1
ATOM 794 O O . GLU A 1 97 ? 3.936 8.335 -0.973 1.00 88.69 97 GLU A O 1
ATOM 799 N N . SER A 1 98 ? 5.524 7.095 -1.951 1.00 89.62 98 SER A N 1
ATOM 800 C CA . SER A 1 98 ? 4.656 5.965 -2.284 1.00 89.62 98 SER A CA 1
ATOM 801 C C . SER A 1 98 ? 4.311 5.117 -1.057 1.00 89.62 98 SER A C 1
ATOM 803 O O . SER A 1 98 ? 3.180 4.646 -0.947 1.00 89.62 98 SER A O 1
ATOM 805 N N . ILE A 1 99 ? 5.229 4.988 -0.089 1.00 89.81 99 ILE A N 1
ATOM 806 C CA . ILE A 1 99 ? 4.933 4.412 1.237 1.00 89.81 99 ILE A CA 1
ATOM 807 C C . ILE A 1 99 ? 3.892 5.261 1.974 1.00 89.81 99 ILE A C 1
ATOM 809 O O . ILE A 1 99 ? 2.924 4.718 2.504 1.00 89.81 99 ILE A O 1
ATOM 813 N N . GLU A 1 100 ? 4.071 6.583 1.991 1.00 91.69 100 GLU A N 1
ATOM 814 C CA . GLU A 1 100 ? 3.118 7.512 2.602 1.00 91.69 100 GLU A CA 1
ATOM 815 C C . GLU A 1 100 ? 1.739 7.390 1.950 1.00 91.69 100 GLU A C 1
ATOM 817 O O . GLU A 1 100 ? 0.724 7.302 2.639 1.00 91.69 100 GLU A O 1
ATOM 822 N N . TYR A 1 101 ? 1.701 7.316 0.620 1.00 93.56 101 TYR A N 1
ATOM 823 C CA . TYR A 1 101 ? 0.452 7.153 -0.108 1.00 93.56 101 TYR A CA 1
ATOM 824 C C . TYR A 1 101 ? -0.236 5.817 0.217 1.00 93.56 101 TYR A C 1
ATOM 826 O O . TYR A 1 101 ? -1.446 5.785 0.447 1.00 93.56 101 TYR A O 1
ATOM 834 N N . LEU A 1 102 ? 0.523 4.720 0.312 1.00 93.62 102 LEU A N 1
ATOM 835 C CA . LEU A 1 102 ? -0.010 3.424 0.734 1.00 93.62 102 LEU A CA 1
ATOM 836 C C . LEU A 1 102 ? -0.589 3.471 2.151 1.00 93.62 102 LEU A C 1
ATOM 838 O O . LEU A 1 102 ? -1.689 2.967 2.368 1.00 93.62 102 LEU A O 1
ATOM 842 N N . LEU A 1 103 ? 0.116 4.096 3.094 1.00 94.56 103 LEU A N 1
ATOM 843 C CA . LEU A 1 103 ? -0.340 4.246 4.475 1.00 94.56 103 LEU A CA 1
ATOM 844 C C . LEU A 1 103 ? -1.677 4.996 4.538 1.00 94.56 103 LEU A C 1
ATOM 846 O O . LEU A 1 103 ? -2.641 4.488 5.112 1.00 94.56 103 LEU A O 1
ATOM 850 N N . GLN A 1 104 ? -1.769 6.145 3.866 1.00 96.12 104 GLN A N 1
ATOM 851 C CA . GLN A 1 104 ? -2.995 6.945 3.808 1.00 96.12 104 GLN A CA 1
ATOM 852 C C . GLN A 1 104 ? -4.160 6.181 3.165 1.00 96.12 104 GLN A C 1
ATOM 854 O O . GLN A 1 104 ? -5.303 6.294 3.613 1.00 96.12 104 GLN A O 1
ATOM 859 N N . GLU A 1 105 ? -3.902 5.385 2.123 1.00 96.75 105 GLU A N 1
ATOM 860 C CA . GLU A 1 105 ? -4.940 4.563 1.494 1.00 96.75 105 GLU A CA 1
ATOM 861 C C . GLU A 1 105 ? -5.409 3.408 2.389 1.00 96.75 105 GLU A C 1
ATOM 863 O O . GLU A 1 105 ? -6.605 3.104 2.375 1.00 96.75 105 GLU A O 1
ATOM 868 N N . ILE A 1 106 ? -4.527 2.800 3.194 1.00 96.50 106 ILE A N 1
ATOM 869 C CA . ILE A 1 106 ? -4.917 1.799 4.203 1.00 96.50 106 ILE A CA 1
ATOM 870 C C . ILE A 1 106 ? -5.819 2.453 5.256 1.00 96.50 106 ILE A C 1
ATOM 872 O O . ILE A 1 106 ? -6.933 1.982 5.483 1.00 96.50 106 ILE A O 1
ATOM 876 N N . GLU A 1 107 ? -5.391 3.570 5.852 1.00 96.31 107 GLU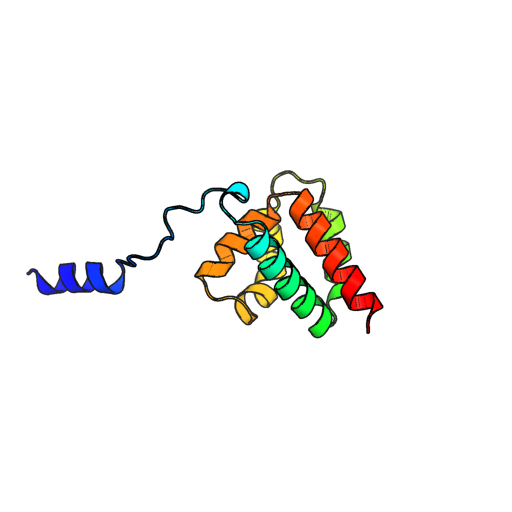 A N 1
ATOM 877 C CA . GLU A 1 107 ? -6.156 4.279 6.889 1.00 96.31 107 GLU A CA 1
ATOM 878 C C . GLU A 1 107 ? -7.536 4.725 6.393 1.00 96.31 107 GLU A C 1
ATOM 880 O O . GLU A 1 107 ? -8.555 4.498 7.047 1.00 96.31 107 GLU A O 1
ATOM 885 N N . LYS A 1 108 ? -7.588 5.314 5.195 1.00 96.88 108 LYS A N 1
ATOM 886 C CA .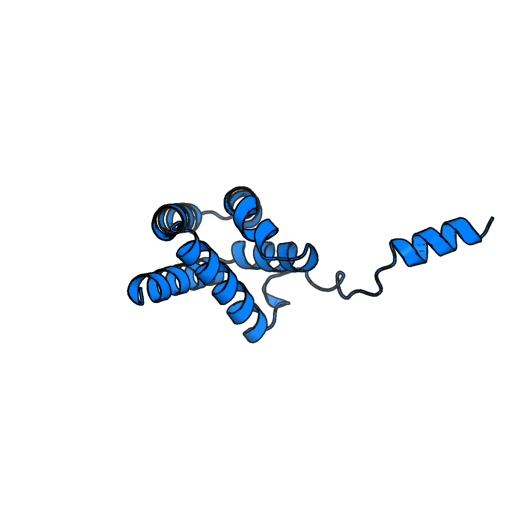 LYS A 1 108 ? -8.827 5.769 4.553 1.00 96.88 108 LYS A CA 1
ATOM 887 C C . LYS A 1 108 ? -9.818 4.636 4.302 1.00 96.88 108 LYS A C 1
ATOM 889 O O . LYS A 1 108 ? -11.023 4.886 4.282 1.00 96.88 108 LYS A O 1
ATOM 894 N N . ARG A 1 109 ? -9.341 3.421 4.025 1.00 95.88 109 ARG A N 1
ATOM 895 C CA . ARG A 1 109 ? -10.194 2.246 3.793 1.00 95.88 109 ARG A CA 1
ATOM 896 C C . ARG A 1 109 ? -10.639 1.613 5.104 1.00 95.88 109 ARG A C 1
ATOM 898 O O . ARG A 1 109 ?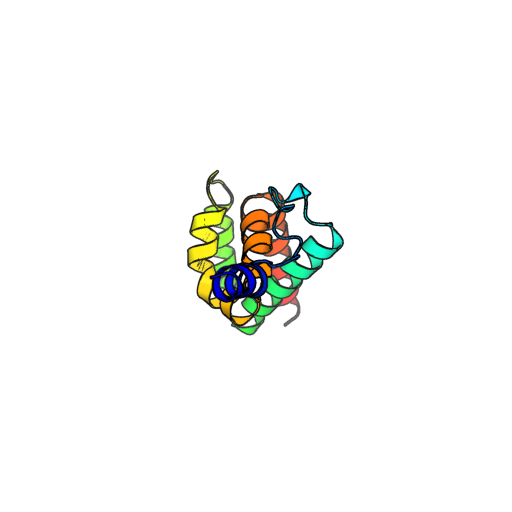 -11.814 1.288 5.216 1.00 95.88 109 ARG A O 1
ATOM 905 N N . GLU A 1 110 ? -9.755 1.529 6.095 1.00 93.19 110 GLU A N 1
ATOM 906 C CA . GLU A 1 110 ? -10.089 1.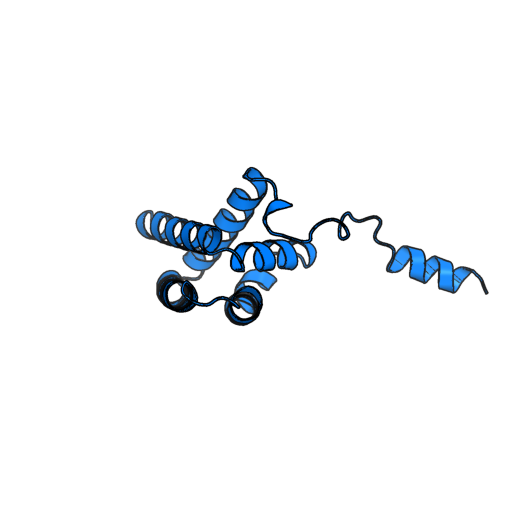030 7.434 1.00 93.19 110 GLU A CA 1
ATOM 907 C C . GLU A 1 110 ? -11.182 1.884 8.097 1.00 93.19 110 GLU A C 1
ATOM 909 O O . GLU A 1 110 ? -12.123 1.348 8.664 1.00 93.19 110 GLU A O 1
ATOM 914 N N . GLN A 1 111 ? -11.119 3.214 7.956 1.00 89.44 111 GLN A N 1
ATOM 915 C CA . GLN A 1 111 ? -12.130 4.137 8.500 1.00 89.44 111 GLN A CA 1
ATOM 916 C C . GLN A 1 111 ? -13.502 4.058 7.806 1.00 89.44 111 GLN A C 1
ATOM 918 O O . GLN A 1 111 ? -14.467 4.645 8.292 1.00 89.44 111 GLN A O 1
ATOM 923 N N . LYS A 1 112 ? -13.591 3.401 6.643 1.00 77.44 112 LYS A N 1
ATOM 924 C CA . LYS A 1 112 ? -14.842 3.221 5.886 1.00 77.44 112 LYS A CA 1
ATOM 925 C C . LYS A 1 112 ? -15.550 1.896 6.188 1.00 77.44 112 LYS A C 1
ATOM 927 O O . LYS A 1 112 ? -16.638 1.691 5.647 1.00 77.44 112 LYS A O 1
ATOM 932 N N . LEU A 1 113 ? -14.931 1.015 6.976 1.00 57.88 113 LEU A N 1
ATOM 933 C CA . LEU A 1 113 ? -15.513 -0.239 7.464 1.00 57.88 113 LEU A CA 1
ATOM 934 C C . LEU A 1 113 ? -16.329 -0.019 8.741 1.00 57.88 113 LEU A C 1
ATOM 936 O O . LEU A 1 113 ? -17.314 -0.773 8.908 1.00 57.88 113 LEU A O 1
#